Protein AF-A0A5Q0EMJ4-F1 (afdb_monomer_lite)

Foldseek 3Di:
DDDPPDPVVVVVVPVVPPPPVPPPDPPPDLVVVLVVQLVVQLVVVVVVVDDSV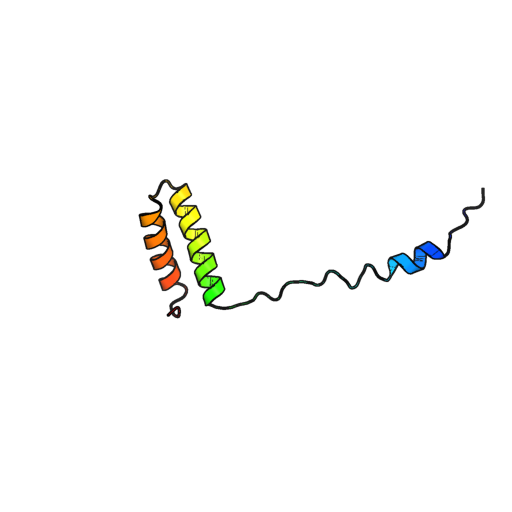RSNVVSNVVSCVVSVDDD

Secondary structure (DSSP, 8-state):
------THHHHTTTGGGSS----------HHHHHHHHHHHHHHHHHHTT--HHHHHHHHHHHHHHHS----

pLDDT: mean 74.79, std 20.56, range [41.53, 97.94]

Radius of gyration: 24.64 Å; chains: 1; bounding box: 37×70×35 Å

Sequence (71 aa):
MSLRLSPLLLLLGLTGLFGLVGCGQDVDSPFFNYMDCRAKKRASLEQQGMDPTAADMRSKAYCKERFPEQP

Structure (mmCIF, N/CA/C/O backbone):
data_AF-A0A5Q0EMJ4-F1
#
_entry.id   AF-A0A5Q0EMJ4-F1
#
loop_
_atom_site.group_PDB
_atom_site.id
_atom_site.type_symbol
_atom_site.label_atom_id
_atom_site.label_alt_id
_atom_site.label_comp_id
_atom_site.label_asym_id
_atom_site.label_entity_id
_atom_site.label_seq_id
_atom_site.pdbx_PDB_ins_code
_atom_site.Cartn_x
_atom_site.Cartn_y
_atom_site.Cartn_z
_atom_site.occupancy
_atom_site.B_iso_or_equiv
_atom_site.auth_seq_id
_atom_site.auth_comp_id
_atom_site.auth_asym_id
_atom_site.auth_atom_id
_atom_site.pdbx_PDB_model_num
ATOM 1 N N . MET A 1 1 ? 7.813 61.673 22.308 1.00 41.53 1 MET A N 1
ATOM 2 C CA . MET A 1 1 ? 7.740 60.201 22.434 1.00 41.53 1 MET A CA 1
ATOM 3 C C . MET A 1 1 ? 8.816 59.607 21.538 1.00 41.53 1 MET A C 1
ATOM 5 O O . MET A 1 1 ? 8.644 59.594 20.329 1.00 41.53 1 MET A O 1
ATOM 9 N N . SER A 1 2 ? 9.963 59.230 22.107 1.00 44.19 2 SER A N 1
ATOM 10 C CA . SER A 1 2 ? 11.093 58.678 21.349 1.00 44.19 2 SER A CA 1
ATOM 11 C C . SER A 1 2 ? 10.995 57.155 21.323 1.00 44.19 2 SER A C 1
ATOM 13 O O . SER A 1 2 ? 11.138 56.521 22.368 1.00 44.19 2 SER A O 1
ATOM 15 N N . LEU A 1 3 ? 10.752 56.566 20.149 1.00 50.00 3 LEU A N 1
ATOM 16 C CA . LEU A 1 3 ? 10.851 55.120 19.959 1.00 50.00 3 LEU A CA 1
ATOM 17 C C . LEU A 1 3 ? 12.330 54.723 19.983 1.00 50.00 3 LEU A C 1
ATOM 19 O O . LEU A 1 3 ? 13.075 54.991 19.042 1.00 50.00 3 LEU A O 1
ATOM 23 N N . ARG A 1 4 ? 12.773 54.098 21.077 1.00 56.34 4 ARG A N 1
ATOM 24 C CA . ARG A 1 4 ? 14.086 53.452 21.137 1.00 56.34 4 ARG A CA 1
ATOM 25 C C . ARG A 1 4 ? 13.989 52.109 20.420 1.00 56.34 4 ARG A C 1
ATOM 27 O O . ARG A 1 4 ? 13.511 51.132 20.986 1.00 56.34 4 ARG A O 1
ATOM 34 N N . LEU A 1 5 ? 14.406 52.092 19.157 1.00 52.38 5 LEU A N 1
ATOM 35 C CA . LEU A 1 5 ? 14.562 50.879 18.362 1.00 52.38 5 LEU A CA 1
ATOM 36 C C . LEU A 1 5 ? 15.761 50.096 18.930 1.00 52.38 5 LEU A C 1
ATOM 38 O O . LEU A 1 5 ? 16.914 50.458 18.705 1.00 52.38 5 LEU A O 1
ATOM 42 N N . SER A 1 6 ? 15.491 49.083 19.755 1.00 54.72 6 SER A N 1
ATOM 43 C CA . SER A 1 6 ? 16.528 48.247 20.369 1.00 54.72 6 SER A CA 1
ATOM 44 C C . SER A 1 6 ? 17.301 47.452 19.303 1.00 54.72 6 SER A C 1
ATOM 46 O O . SER A 1 6 ? 16.679 46.697 18.554 1.00 54.72 6 SER A O 1
ATOM 48 N N . PRO A 1 7 ? 18.647 47.517 19.269 1.00 52.97 7 PRO A N 1
ATOM 49 C CA . PRO A 1 7 ? 19.473 46.788 18.300 1.00 52.97 7 PRO A CA 1
ATOM 50 C C . PRO A 1 7 ? 19.446 45.257 18.479 1.00 52.97 7 PRO A C 1
ATOM 52 O O . PRO A 1 7 ? 19.906 44.532 17.601 1.00 52.97 7 PRO A O 1
ATOM 55 N N . LEU A 1 8 ? 18.857 44.741 19.568 1.00 50.88 8 LEU A N 1
ATOM 56 C CA . LEU A 1 8 ? 18.660 43.298 19.773 1.00 50.88 8 LEU A CA 1
ATOM 57 C C . LEU A 1 8 ? 17.697 42.655 18.759 1.00 50.88 8 LEU A C 1
ATOM 59 O O . LEU A 1 8 ? 17.809 41.461 18.495 1.00 50.88 8 LEU A O 1
ATOM 63 N N . LEU A 1 9 ? 16.769 43.420 18.175 1.00 51.97 9 LEU A N 1
ATOM 64 C CA . LEU A 1 9 ? 15.787 42.886 17.222 1.00 51.97 9 LEU A CA 1
ATOM 65 C C . LEU A 1 9 ? 16.382 42.572 15.840 1.00 51.97 9 LEU A C 1
ATOM 67 O O . LEU A 1 9 ? 15.810 41.777 15.102 1.00 51.97 9 LEU A O 1
ATOM 71 N N . LEU A 1 10 ? 17.541 43.143 15.496 1.00 52.47 10 LEU A N 1
ATOM 72 C CA . LEU A 1 10 ? 18.196 42.909 14.203 1.00 52.47 10 LEU A CA 1
ATOM 73 C C . LEU A 1 10 ? 18.992 41.594 14.154 1.00 52.47 10 LEU A C 1
ATOM 75 O O . LEU A 1 10 ? 19.102 40.993 13.090 1.00 52.47 10 LEU A O 1
ATOM 79 N N . LEU A 1 11 ? 19.499 41.108 15.292 1.00 50.88 11 LEU A N 1
ATOM 80 C CA . LEU A 1 11 ? 20.277 39.860 15.357 1.00 50.88 11 LEU A CA 1
ATOM 81 C C . LEU A 1 11 ? 19.401 38.597 15.366 1.00 50.88 11 LEU A C 1
ATOM 83 O O . LEU A 1 11 ? 19.827 37.560 14.869 1.00 50.88 11 LEU A O 1
ATOM 87 N N . LEU A 1 12 ? 18.167 38.687 15.868 1.00 52.47 12 LEU A N 1
ATOM 88 C CA . LEU A 1 12 ? 17.210 37.570 15.867 1.00 52.47 12 LEU A CA 1
ATOM 89 C C . LEU A 1 12 ? 16.550 37.331 14.497 1.00 52.47 12 LEU A C 1
ATOM 91 O O . LEU A 1 12 ? 16.006 36.256 14.264 1.00 52.47 12 LEU A O 1
ATOM 95 N N . GLY A 1 13 ? 16.604 38.306 13.584 1.00 46.84 13 GLY A N 1
ATOM 96 C CA . GLY A 1 13 ? 15.990 38.194 12.256 1.00 46.84 13 GLY A CA 1
ATOM 97 C C . GLY A 1 13 ? 16.805 37.396 11.231 1.00 46.84 13 GLY A C 1
ATOM 98 O O . GLY A 1 13 ? 16.243 36.930 10.245 1.00 46.84 13 GLY A O 1
ATOM 99 N N . LEU A 1 14 ? 18.114 37.217 11.445 1.00 52.31 14 LEU A N 1
ATOM 100 C CA . LEU A 1 14 ? 19.020 36.6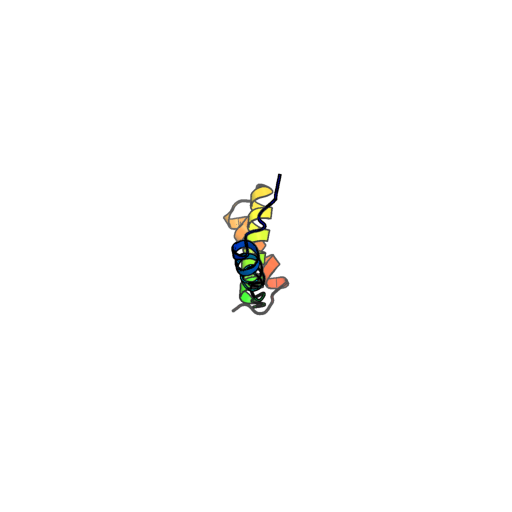21 10.449 1.00 52.31 14 LEU A CA 1
ATOM 101 C C . LEU A 1 14 ? 19.278 35.120 10.644 1.00 52.31 14 LEU A C 1
ATOM 103 O O . LEU A 1 14 ? 19.609 34.431 9.683 1.00 52.31 14 LEU A O 1
ATOM 107 N N . THR A 1 15 ? 19.069 34.578 11.843 1.00 52.94 15 THR A N 1
ATOM 108 C CA . THR A 1 15 ? 19.204 33.134 12.120 1.00 52.94 15 THR A CA 1
ATOM 109 C C . THR A 1 15 ? 17.937 32.329 11.827 1.00 52.94 15 THR A C 1
ATOM 111 O O . THR A 1 15 ? 17.993 31.103 11.784 1.00 52.94 15 THR A O 1
ATOM 114 N N . GLY A 1 16 ? 16.802 32.990 11.572 1.00 48.78 16 GLY A N 1
ATOM 115 C CA . GLY A 1 16 ? 15.528 32.333 11.254 1.00 48.78 16 GLY A CA 1
ATOM 116 C C . GLY A 1 16 ? 15.365 31.888 9.795 1.00 48.78 16 GLY A C 1
ATOM 117 O O . GLY A 1 16 ? 14.399 31.196 9.490 1.00 48.78 16 GLY A O 1
ATOM 118 N N . LEU A 1 17 ? 16.279 32.265 8.890 1.00 53.34 17 LEU A N 1
ATOM 119 C CA . LEU A 1 17 ? 16.130 32.014 7.446 1.00 53.34 17 LEU A CA 1
ATOM 120 C C . LEU A 1 17 ? 16.855 30.763 6.913 1.00 53.34 17 LEU A C 1
ATOM 122 O O . LEU A 1 17 ? 16.682 30.428 5.747 1.00 53.34 17 LEU A O 1
ATOM 126 N N . PHE A 1 18 ? 17.641 30.058 7.734 1.00 55.75 18 PHE A N 1
ATOM 127 C CA . PHE A 1 18 ? 18.489 28.940 7.277 1.00 55.75 18 PHE A CA 1
ATOM 128 C C . PHE A 1 18 ? 18.052 27.541 7.757 1.00 55.75 18 PHE A C 1
ATOM 130 O O . PHE A 1 18 ? 18.724 26.560 7.458 1.00 55.75 18 PHE A O 1
ATOM 137 N N . GLY A 1 19 ? 16.939 27.414 8.490 1.00 49.28 19 GLY A N 1
ATOM 138 C CA . GLY A 1 19 ? 16.615 26.177 9.222 1.00 49.28 19 GLY A CA 1
ATOM 139 C C . GLY A 1 19 ? 15.523 25.265 8.650 1.00 49.28 19 GLY A C 1
ATOM 140 O O . GLY A 1 19 ? 15.343 24.172 9.173 1.00 49.28 19 GLY A O 1
ATOM 141 N N . LEU A 1 20 ? 14.772 25.677 7.622 1.00 52.25 20 LEU A N 1
ATOM 142 C CA . LEU A 1 20 ? 13.588 24.925 7.159 1.00 52.25 20 LEU A CA 1
ATOM 143 C C . LEU A 1 20 ? 13.603 24.576 5.669 1.00 52.25 20 LEU A C 1
ATOM 145 O O . LEU A 1 20 ? 12.566 24.254 5.102 1.00 52.25 20 LEU A O 1
ATOM 149 N N . VAL A 1 21 ? 14.782 24.529 5.047 1.00 50.53 21 VAL A N 1
ATOM 150 C CA . VAL A 1 21 ? 14.967 23.784 3.787 1.00 50.53 21 VAL A CA 1
ATOM 151 C C . VAL A 1 21 ? 15.307 22.321 4.093 1.00 50.53 21 VAL A C 1
ATOM 153 O O . VAL A 1 21 ? 16.135 21.695 3.447 1.00 50.53 21 VAL A O 1
ATOM 156 N N . GLY A 1 22 ? 14.641 21.750 5.098 1.00 49.00 22 GLY A N 1
ATOM 157 C CA . GLY A 1 22 ? 14.463 20.308 5.211 1.00 49.00 22 GLY A CA 1
ATOM 158 C C . GLY A 1 22 ? 13.369 19.857 4.246 1.00 49.00 22 GLY A C 1
ATOM 159 O O . GLY A 1 22 ? 12.409 19.224 4.672 1.00 49.00 22 GLY A O 1
ATOM 160 N N . CYS A 1 23 ? 13.468 20.229 2.963 1.00 57.91 23 CYS A N 1
ATOM 161 C CA . CYS A 1 23 ? 12.723 19.557 1.905 1.00 57.91 23 CYS A CA 1
ATOM 162 C C . CYS A 1 23 ? 13.318 18.158 1.835 1.00 57.91 23 CYS A C 1
ATOM 164 O O . CYS A 1 23 ? 14.357 17.957 1.203 1.00 57.91 23 CYS A O 1
ATOM 166 N N . GLY A 1 24 ? 12.721 17.248 2.612 1.00 52.59 24 GLY A N 1
ATOM 167 C CA . GLY A 1 24 ? 13.075 15.842 2.651 1.00 52.59 24 GLY A CA 1
ATOM 168 C C . GLY A 1 24 ? 13.277 15.378 1.225 1.00 52.59 24 GLY A C 1
ATOM 169 O O . GLY A 1 24 ? 12.388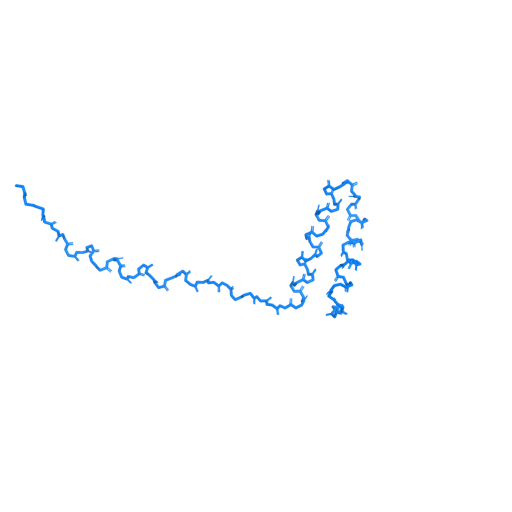 15.533 0.393 1.00 52.59 24 GLY A O 1
ATOM 170 N N . GLN A 1 25 ? 14.495 14.928 0.942 1.00 51.75 25 GLN A N 1
ATOM 171 C CA . GLN A 1 25 ? 14.826 14.333 -0.335 1.00 51.75 25 GLN A CA 1
ATOM 172 C C . GLN A 1 25 ? 13.788 13.239 -0.560 1.00 51.75 25 GLN A C 1
ATOM 174 O O . GLN A 1 25 ? 13.708 12.317 0.252 1.00 51.75 25 GLN A O 1
ATOM 179 N N . ASP A 1 26 ? 12.944 13.411 -1.582 1.00 54.94 26 ASP A N 1
ATOM 180 C CA . ASP A 1 26 ? 12.045 12.374 -2.068 1.00 54.94 26 ASP A CA 1
ATOM 181 C C . ASP A 1 26 ? 12.921 11.141 -2.253 1.00 54.94 26 ASP A C 1
ATOM 183 O O . ASP A 1 26 ? 13.815 11.110 -3.106 1.00 54.94 26 ASP A O 1
ATOM 187 N N . VAL A 1 27 ? 12.772 10.181 -1.343 1.00 55.09 27 VAL A N 1
ATOM 188 C CA . VAL A 1 27 ? 13.520 8.935 -1.396 1.00 55.09 27 VAL A CA 1
ATOM 189 C C . VAL A 1 27 ? 12.828 8.142 -2.492 1.00 55.09 27 VAL A C 1
ATOM 191 O O . VAL A 1 27 ? 11.973 7.304 -2.213 1.00 55.09 27 VAL A O 1
ATOM 194 N N . ASP A 1 28 ? 13.133 8.493 -3.743 1.00 58.94 28 ASP A N 1
ATOM 195 C CA . ASP A 1 28 ? 12.590 7.887 -4.954 1.00 58.94 28 ASP A CA 1
ATOM 196 C C . ASP A 1 28 ? 13.173 6.478 -5.078 1.00 58.94 28 ASP A C 1
ATOM 198 O O . ASP A 1 28 ? 14.128 6.188 -5.799 1.00 58.94 28 ASP A O 1
ATOM 202 N N . SER A 1 29 ? 12.666 5.606 -4.214 1.00 68.94 29 SER A N 1
ATOM 203 C CA . SER A 1 29 ? 12.931 4.188 -4.241 1.00 68.94 29 SER A CA 1
ATOM 204 C C . SER A 1 29 ? 11.691 3.510 -4.799 1.00 68.94 29 SER A C 1
ATOM 206 O O . SER A 1 29 ? 10.589 3.717 -4.272 1.00 68.94 29 SER A O 1
ATOM 208 N N . PRO A 1 30 ? 11.847 2.614 -5.784 1.00 73.56 30 PRO A N 1
ATOM 209 C CA . PRO A 1 30 ? 10.733 1.829 -6.305 1.00 73.56 30 PRO A CA 1
ATOM 210 C C . PRO A 1 30 ? 10.015 1.035 -5.198 1.00 73.56 30 PRO A C 1
ATOM 212 O O . PRO A 1 30 ? 8.810 0.805 -5.295 1.00 73.56 30 PRO A O 1
ATOM 215 N N . PHE A 1 31 ? 10.714 0.699 -4.105 1.00 75.31 31 PHE A N 1
ATOM 216 C CA . PHE A 1 31 ? 10.119 0.058 -2.933 1.00 75.31 31 PHE A CA 1
ATOM 217 C C . PHE A 1 31 ? 9.169 0.971 -2.156 1.00 75.31 31 PHE A C 1
ATOM 219 O O . PHE A 1 31 ? 8.046 0.569 -1.841 1.00 75.31 31 PHE A O 1
ATOM 226 N N . PHE A 1 32 ? 9.576 2.212 -1.878 1.00 80.44 32 PHE A N 1
ATOM 227 C CA . PHE A 1 32 ? 8.703 3.174 -1.203 1.00 80.44 32 PHE A CA 1
ATOM 228 C C . PHE A 1 32 ? 7.489 3.514 -2.073 1.00 80.44 32 PHE A C 1
ATOM 230 O O . PHE A 1 32 ? 6.367 3.516 -1.568 1.00 80.44 32 PHE A O 1
ATOM 237 N N . ASN A 1 33 ? 7.689 3.662 -3.386 1.00 85.69 33 ASN A N 1
ATOM 238 C CA . ASN A 1 33 ? 6.613 3.907 -4.348 1.00 85.69 33 ASN A CA 1
ATOM 239 C C . ASN A 1 33 ? 5.604 2.744 -4.408 1.00 85.69 33 ASN A C 1
ATOM 241 O O . ASN A 1 33 ? 4.389 2.961 -4.429 1.00 85.69 33 ASN A O 1
ATOM 245 N N . TYR A 1 34 ? 6.080 1.496 -4.368 1.00 89.38 34 TYR A N 1
ATOM 246 C CA . TYR A 1 34 ? 5.213 0.319 -4.320 1.00 89.38 34 TYR A CA 1
ATOM 247 C C . TYR A 1 34 ? 4.422 0.225 -3.007 1.00 89.38 34 TYR A C 1
ATOM 249 O O . TYR A 1 34 ? 3.212 -0.025 -3.028 1.00 89.38 34 TYR A O 1
ATOM 257 N N . MET A 1 35 ? 5.081 0.438 -1.866 1.00 89.25 35 MET A N 1
ATOM 258 C CA . MET A 1 35 ? 4.437 0.360 -0.552 1.00 89.25 35 MET A CA 1
ATOM 259 C C . MET A 1 35 ? 3.386 1.457 -0.366 1.00 89.25 35 MET A C 1
ATOM 261 O O . MET A 1 35 ? 2.280 1.171 0.102 1.00 89.25 35 MET A O 1
ATOM 265 N N . ASP A 1 36 ? 3.690 2.679 -0.800 1.00 92.94 36 ASP A N 1
ATOM 266 C CA . ASP A 1 36 ? 2.749 3.798 -0.801 1.00 92.94 36 ASP A CA 1
ATOM 267 C C . ASP A 1 36 ? 1.556 3.530 -1.734 1.00 92.94 36 ASP A C 1
ATOM 269 O O . ASP A 1 36 ? 0.399 3.667 -1.321 1.00 92.94 36 ASP A O 1
ATOM 273 N N . CYS A 1 37 ? 1.810 3.029 -2.952 1.00 93.44 37 CYS A N 1
ATOM 274 C CA . CYS A 1 37 ? 0.754 2.599 -3.869 1.00 93.44 37 CYS A CA 1
ATOM 275 C C . CYS A 1 37 ? -0.177 1.575 -3.211 1.00 93.44 37 CYS A C 1
ATOM 277 O O . CYS A 1 37 ? -1.404 1.720 -3.271 1.00 93.44 37 CYS A O 1
ATOM 279 N N . ARG A 1 38 ? 0.388 0.544 -2.570 1.00 94.19 38 ARG A N 1
ATOM 280 C CA . ARG A 1 38 ? -0.395 -0.535 -1.961 1.00 94.19 38 ARG A CA 1
ATOM 281 C C . ARG A 1 38 ? -1.259 0.002 -0.826 1.00 94.19 38 ARG A C 1
ATOM 283 O O . ARG A 1 38 ? -2.452 -0.291 -0.795 1.00 94.19 38 ARG A O 1
ATOM 290 N N . ALA A 1 39 ? -0.692 0.832 0.049 1.00 94.88 39 ALA A N 1
ATOM 291 C CA . ALA A 1 39 ? -1.412 1.442 1.163 1.00 94.88 39 ALA A CA 1
ATOM 292 C C . ALA A 1 39 ? -2.574 2.326 0.681 1.00 94.88 39 ALA A C 1
ATOM 294 O O . ALA A 1 39 ? -3.722 2.116 1.081 1.00 94.88 39 ALA A O 1
ATOM 295 N N . LYS A 1 40 ? -2.307 3.258 -0.245 1.00 95.88 40 LYS A N 1
ATOM 296 C CA . LYS A 1 40 ? -3.329 4.161 -0.799 1.00 95.88 40 LYS A CA 1
ATOM 297 C C . LYS A 1 40 ? -4.427 3.395 -1.530 1.00 95.88 40 LYS A C 1
ATOM 299 O O . LYS A 1 40 ? -5.615 3.671 -1.346 1.00 95.88 40 LYS A O 1
ATOM 304 N N . LYS A 1 41 ? -4.051 2.410 -2.352 1.00 96.62 41 LYS A N 1
ATOM 305 C CA . LYS A 1 41 ? -5.023 1.647 -3.139 1.00 96.62 41 LYS A CA 1
ATOM 306 C C . LYS A 1 41 ? -5.881 0.742 -2.263 1.00 96.62 41 LYS A C 1
ATOM 308 O O . LYS A 1 41 ? -7.083 0.658 -2.503 1.00 96.62 41 LYS A O 1
ATOM 313 N N . ARG A 1 42 ? -5.294 0.104 -1.249 1.00 97.62 42 ARG A N 1
ATOM 314 C CA . ARG A 1 42 ? -6.024 -0.708 -0.272 1.00 97.62 42 ARG A CA 1
ATOM 315 C C . ARG A 1 42 ? -7.043 0.131 0.491 1.00 97.62 42 ARG A C 1
ATOM 317 O O . ARG A 1 42 ? -8.215 -0.223 0.477 1.00 97.62 42 ARG A O 1
ATOM 324 N N . ALA A 1 43 ? -6.628 1.268 1.055 1.00 97.44 43 ALA A N 1
ATOM 325 C CA . ALA A 1 43 ? -7.529 2.169 1.775 1.00 97.44 43 ALA A CA 1
ATOM 326 C C . ALA A 1 43 ? -8.705 2.626 0.893 1.00 97.44 43 ALA A C 1
ATOM 328 O O . ALA A 1 43 ? -9.853 2.612 1.325 1.00 97.44 43 ALA A O 1
ATOM 329 N N . SER A 1 44 ? -8.439 2.953 -0.376 1.00 97.88 44 SER A N 1
ATOM 330 C CA . SER A 1 44 ? -9.485 3.312 -1.340 1.00 97.88 44 SER A CA 1
ATOM 331 C C . SER A 1 44 ? -10.472 2.169 -1.617 1.00 97.88 44 SER A C 1
ATOM 333 O O . SER A 1 44 ? -11.657 2.428 -1.812 1.00 97.88 44 SER A O 1
ATOM 335 N N . LEU A 1 45 ? -10.010 0.916 -1.658 1.00 97.56 45 LEU A N 1
ATOM 336 C CA . LEU A 1 45 ? -10.865 -0.257 -1.873 1.00 97.56 45 LEU A CA 1
ATOM 337 C C . LEU A 1 45 ? -11.686 -0.601 -0.625 1.00 97.56 45 LEU A C 1
ATOM 339 O O . LEU A 1 45 ? -12.872 -0.894 -0.744 1.00 97.56 45 LEU A O 1
ATOM 343 N N . GLU A 1 46 ? -11.089 -0.509 0.562 1.00 97.62 46 GLU A N 1
ATOM 344 C CA . GLU A 1 46 ? -11.800 -0.678 1.836 1.00 97.62 46 GLU A CA 1
ATOM 345 C C . GLU A 1 46 ? -12.891 0.395 2.003 1.00 97.62 46 GLU A C 1
ATOM 347 O O . GLU A 1 46 ? -14.021 0.076 2.362 1.00 97.62 46 GLU A O 1
ATOM 352 N N . GLN A 1 47 ? -12.614 1.651 1.625 1.00 97.94 47 GLN A N 1
ATOM 353 C CA . GLN A 1 47 ? -13.617 2.729 1.583 1.00 97.94 47 GLN A CA 1
ATOM 354 C C . GLN A 1 47 ? -14.770 2.456 0.603 1.00 97.94 47 GLN A C 1
ATOM 356 O O . GLN A 1 47 ? -15.867 2.976 0.788 1.00 97.94 47 GLN A O 1
ATOM 361 N N . GLN A 1 48 ? -14.548 1.630 -0.424 1.00 97.38 48 GLN A N 1
ATOM 362 C CA . GLN A 1 48 ? -15.589 1.169 -1.354 1.00 97.38 48 GLN A CA 1
ATOM 363 C C . GLN A 1 48 ? -16.376 -0.039 -0.814 1.00 97.38 48 GLN A C 1
ATOM 365 O O . GLN A 1 48 ? -17.189 -0.610 -1.538 1.00 97.38 48 GLN A O 1
ATOM 370 N N . GLY A 1 49 ? -1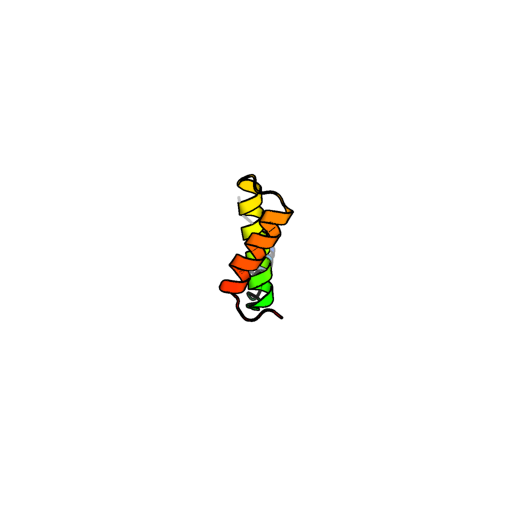6.139 -0.447 0.437 1.00 97.56 49 GLY A N 1
ATOM 371 C CA . GLY A 1 49 ? -16.806 -1.585 1.068 1.00 97.56 49 GLY A CA 1
ATOM 372 C C . GLY A 1 49 ? -16.218 -2.943 0.682 1.00 97.56 49 GLY A C 1
ATOM 373 O O . GLY A 1 49 ? -16.866 -3.966 0.889 1.00 97.56 49 GLY A O 1
ATOM 374 N N . MET A 1 50 ? -15.012 -2.978 0.104 1.00 96.94 50 MET A N 1
ATOM 375 C CA . MET A 1 50 ? -14.316 -4.236 -0.162 1.00 96.94 50 MET A CA 1
ATOM 376 C C . MET A 1 50 ? -13.786 -4.840 1.142 1.00 96.94 50 MET A C 1
ATOM 378 O O . MET A 1 50 ? -13.247 -4.127 1.987 1.00 96.94 50 MET A O 1
ATOM 382 N N . ASP A 1 51 ? -13.888 -6.163 1.269 1.00 97.75 51 ASP A N 1
ATOM 383 C CA . ASP A 1 51 ? -13.264 -6.915 2.360 1.00 97.75 51 ASP A CA 1
ATOM 384 C C . ASP A 1 51 ? -11.752 -6.594 2.470 1.00 97.75 51 ASP A C 1
ATOM 386 O O . ASP A 1 51 ? -11.081 -6.532 1.433 1.00 97.75 51 ASP A O 1
ATOM 390 N N . PRO A 1 52 ? -11.183 -6.414 3.680 1.00 94.69 52 PRO A N 1
ATOM 391 C CA . PRO A 1 52 ? -9.779 -6.032 3.852 1.00 94.69 52 PRO A CA 1
ATOM 392 C C . PRO A 1 52 ? -8.777 -6.991 3.199 1.00 94.69 52 PRO A C 1
ATOM 394 O O . PRO A 1 52 ? -7.749 -6.555 2.677 1.00 94.69 52 PRO A O 1
ATOM 397 N N . THR A 1 53 ? -9.057 -8.298 3.190 1.00 96.31 53 THR A N 1
ATOM 398 C CA . THR A 1 53 ? -8.198 -9.289 2.532 1.00 96.31 53 THR A CA 1
ATOM 399 C C . THR A 1 53 ? -8.313 -9.186 1.013 1.00 96.31 53 THR A C 1
ATOM 401 O O . THR A 1 53 ? -7.295 -9.175 0.317 1.00 96.31 53 THR A O 1
ATOM 404 N N . ALA A 1 54 ? -9.527 -9.033 0.479 1.00 96.88 54 ALA A N 1
ATOM 405 C CA . ALA A 1 54 ? -9.726 -8.808 -0.953 1.00 96.88 54 ALA A CA 1
ATOM 406 C C . ALA A 1 54 ? -9.089 -7.485 -1.431 1.00 96.88 54 ALA A C 1
ATOM 408 O O . ALA A 1 54 ? -8.452 -7.445 -2.488 1.00 96.88 54 ALA A O 1
ATOM 409 N N . ALA A 1 55 ? -9.199 -6.419 -0.635 1.00 97.12 55 ALA A N 1
ATOM 410 C CA . ALA A 1 55 ? -8.596 -5.115 -0.896 1.00 97.12 55 ALA A CA 1
ATOM 411 C C . ALA A 1 55 ? -7.061 -5.184 -0.890 1.00 97.12 55 ALA A C 1
ATOM 413 O O .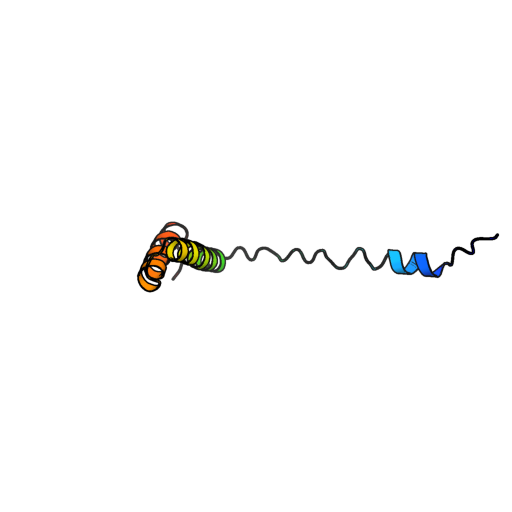 ALA A 1 55 ? -6.404 -4.585 -1.748 1.00 97.12 55 ALA A O 1
ATOM 414 N N . ASP A 1 56 ? -6.476 -5.958 0.025 1.00 94.69 56 ASP A N 1
ATOM 415 C CA . ASP A 1 56 ? -5.035 -6.195 0.078 1.00 94.69 56 ASP A CA 1
ATOM 416 C C . ASP A 1 56 ? -4.532 -6.954 -1.160 1.00 94.69 56 ASP A C 1
ATOM 418 O O . ASP A 1 56 ? -3.610 -6.500 -1.840 1.00 94.69 56 ASP A O 1
ATOM 422 N N . MET A 1 57 ? -5.200 -8.050 -1.530 1.00 96.31 57 MET A N 1
ATOM 423 C CA . MET A 1 57 ? -4.844 -8.837 -2.716 1.00 96.31 57 MET A CA 1
ATOM 424 C C . MET A 1 57 ? -4.966 -8.012 -4.003 1.00 96.31 57 MET A C 1
ATOM 426 O O . MET A 1 57 ? -4.082 -8.044 -4.864 1.00 96.31 57 MET A O 1
ATOM 430 N N . ARG A 1 58 ? -6.036 -7.218 -4.123 1.00 96.06 58 ARG A N 1
ATOM 431 C CA . ARG A 1 58 ? -6.278 -6.370 -5.294 1.00 96.06 58 ARG A CA 1
ATOM 432 C C . ARG A 1 58 ? -5.317 -5.184 -5.370 1.00 96.06 58 ARG A C 1
ATOM 434 O O . ARG A 1 58 ? -4.857 -4.855 -6.462 1.00 96.06 58 ARG A O 1
ATOM 441 N N . SER A 1 59 ? -4.988 -4.555 -4.242 1.00 96.44 59 SER A N 1
ATOM 442 C CA . SER A 1 59 ? -3.989 -3.477 -4.200 1.00 96.44 59 SER A CA 1
ATOM 443 C C . SER A 1 59 ? -2.593 -3.990 -4.560 1.00 96.44 59 SER A C 1
ATOM 445 O O . SER A 1 59 ? -1.905 -3.357 -5.358 1.00 96.44 59 SER A O 1
ATOM 447 N N . LYS A 1 60 ? -2.210 -5.179 -4.072 1.00 93.88 60 LYS A N 1
ATOM 448 C CA . LYS A 1 60 ? -0.954 -5.850 -4.427 1.00 93.88 60 LYS A CA 1
ATOM 449 C C . LYS A 1 60 ? -0.838 -6.087 -5.934 1.00 93.88 60 LYS A C 1
ATOM 451 O O . LYS A 1 60 ? 0.160 -5.689 -6.528 1.00 93.88 60 LYS A O 1
ATOM 456 N N . ALA A 1 61 ? -1.851 -6.695 -6.555 1.00 94.69 61 ALA A N 1
ATOM 457 C CA . ALA A 1 61 ? -1.862 -6.933 -8.000 1.00 94.69 61 ALA A CA 1
ATOM 458 C C . ALA A 1 61 ? -1.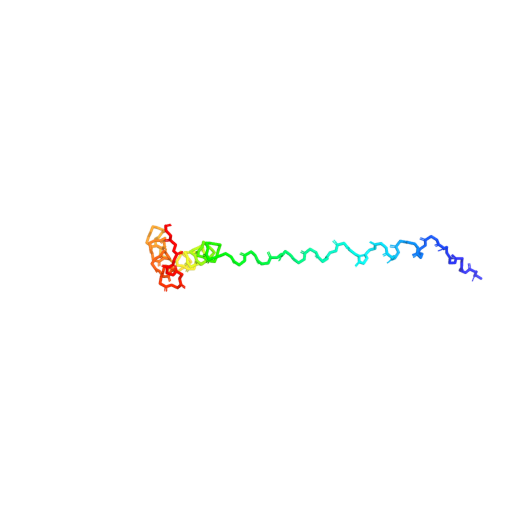749 -5.621 -8.798 1.00 94.69 61 ALA A C 1
ATOM 460 O O . ALA A 1 61 ? -0.858 -5.484 -9.631 1.00 94.69 61 ALA A O 1
ATOM 461 N N . TYR A 1 62 ? -2.576 -4.624 -8.464 1.00 94.50 62 TYR A N 1
ATOM 462 C CA . TYR A 1 62 ? -2.593 -3.319 -9.133 1.00 94.50 62 TYR A CA 1
ATOM 463 C C . TYR A 1 62 ? -1.246 -2.583 -9.069 1.00 94.50 62 TYR A C 1
ATOM 465 O O . TYR A 1 62 ? -0.830 -1.952 -10.046 1.00 94.50 62 TYR A O 1
ATOM 473 N N . CYS A 1 63 ? -0.582 -2.622 -7.911 1.00 93.00 63 CYS A N 1
ATOM 474 C CA . CYS A 1 63 ? 0.700 -1.951 -7.715 1.00 93.00 63 CYS A CA 1
ATOM 475 C C . CYS A 1 63 ? 1.853 -2.746 -8.326 1.00 93.00 63 CYS A C 1
ATOM 477 O O . CYS A 1 63 ? 2.773 -2.140 -8.858 1.00 93.00 63 CYS A O 1
ATOM 479 N N . LYS A 1 64 ? 1.786 -4.081 -8.348 1.00 91.00 64 LYS A N 1
ATOM 480 C CA . LYS A 1 64 ? 2.798 -4.907 -9.018 1.00 91.00 64 LYS A CA 1
ATOM 481 C C . LYS A 1 64 ? 2.836 -4.668 -10.531 1.00 91.00 64 LYS A C 1
ATOM 483 O O . LYS A 1 64 ? 3.913 -4.643 -11.107 1.00 91.00 64 LYS A O 1
ATOM 488 N N . GLU A 1 65 ? 1.688 -4.432 -11.169 1.00 90.31 65 GLU A N 1
ATOM 489 C CA . GLU A 1 65 ? 1.632 -4.060 -12.595 1.00 90.31 65 GLU A CA 1
ATOM 490 C C . GLU A 1 65 ? 2.294 -2.704 -12.888 1.00 90.31 65 GLU A C 1
ATOM 492 O O . GLU A 1 65 ? 2.818 -2.491 -13.977 1.00 90.31 65 GLU A O 1
ATOM 497 N N . ARG A 1 66 ? 2.258 -1.777 -11.924 1.00 86.88 66 ARG A N 1
ATOM 498 C CA . ARG A 1 66 ? 2.797 -0.411 -12.062 1.00 86.88 66 ARG A CA 1
ATOM 499 C C . ARG A 1 66 ? 4.249 -0.289 -11.625 1.00 86.88 66 ARG A C 1
ATOM 501 O O . ARG A 1 66 ? 4.949 0.593 -12.105 1.00 86.88 66 ARG A O 1
ATOM 508 N N . PHE A 1 67 ? 4.681 -1.180 -10.741 1.00 87.94 67 PHE A N 1
ATOM 509 C CA . PHE A 1 67 ? 6.032 -1.256 -10.202 1.00 87.94 67 PHE A CA 1
ATOM 510 C C . PHE A 1 67 ? 6.547 -2.699 -10.373 1.00 87.94 67 PHE A C 1
ATOM 512 O O . PHE A 1 67 ? 6.596 -3.451 -9.397 1.00 87.94 67 PHE A O 1
ATOM 519 N N . PRO A 1 68 ? 6.881 -3.120 -11.614 1.00 73.12 68 PRO A N 1
ATOM 520 C CA . PRO A 1 68 ? 7.159 -4.521 -11.961 1.00 73.12 68 PRO A CA 1
ATOM 521 C C . PRO A 1 68 ? 8.453 -5.120 -11.375 1.00 73.12 68 PRO A C 1
ATOM 523 O O . PRO A 1 68 ? 8.727 -6.295 -11.599 1.00 73.12 68 PRO A O 1
ATOM 526 N N . GLU A 1 69 ? 9.215 -4.377 -10.574 1.00 66.69 69 GLU A N 1
ATOM 527 C CA . GLU A 1 69 ? 10.504 -4.804 -10.011 1.00 66.69 69 GLU A CA 1
ATOM 528 C C . GLU A 1 69 ? 10.502 -4.756 -8.483 1.00 66.69 69 GLU A C 1
ATOM 530 O O . GLU A 1 69 ? 11.232 -3.991 -7.853 1.00 66.69 69 GLU A O 1
ATOM 535 N N . GLN A 1 70 ? 9.630 -5.544 -7.865 1.00 56.59 70 GLN A N 1
ATOM 536 C CA . GLN A 1 70 ? 9.591 -5.682 -6.412 1.00 56.59 70 GLN A CA 1
ATOM 537 C C . GLN A 1 70 ? 9.723 -7.172 -6.064 1.00 56.59 70 GLN A C 1
ATOM 539 O O . GLN A 1 70 ? 8.744 -7.904 -6.261 1.00 56.59 70 GLN A O 1
ATOM 544 N N . PRO A 1 71 ? 10.930 -7.632 -5.666 1.00 53.72 71 PRO A N 1
ATOM 545 C CA . PRO A 1 71 ? 11.165 -9.008 -5.228 1.00 53.72 71 PRO A CA 1
ATOM 546 C C . PRO A 1 71 ? 10.350 -9.370 -3.979 1.00 53.72 71 PRO A C 1
ATOM 548 O O . PRO A 1 71 ? 10.122 -8.484 -3.124 1.00 53.72 71 PRO A O 1
#